Protein AF-A0A928QEV5-F1 (afdb_monomer)

Foldseek 3Di:
DPPPDDDDDDDDLVVVVVVVVVVCLVCVCLQVVHPDSVQKAWDKDADSVVGDIDIDIDGNPDDPDPSDDDQPRVVVSVPDDQQDPDSPDPRNDDDDDPVRSVVD

Secondary structure (DSSP, 8-state):
--TT--------HHHHHHHHHHHHHHTHHHHTT-S-GGGEEEEEEEETTTTEEEEEEEE-TTS-S-S-----HHHHHHHPPPS-S-TTSSS-S----HHHHHH-

Radius of gyration: 16.27 Å; Cα contacts (8 Å, |Δi|>4): 82; chains: 1; bounding box: 30×30×53 Å

Solvent-accessible surface area (backbone atoms only — not comparable to full-atom values): 6940 Å² total; per-residue (Å²): 127,65,87,97,61,87,87,86,87,87,78,54,75,71,50,50,55,50,50,49,52,53,50,46,68,79,40,39,29,72,67,67,75,42,96,56,56,88,47,47,36,57,44,67,45,66,44,84,89,82,69,49,74,48,78,49,74,46,75,49,88,85,61,81,90,58,69,61,69,99,66,68,46,66,62,45,63,76,70,55,74,85,57,52,99,48,86,89,52,84,75,42,62,81,90,76,55,72,66,56,64,73,70,106

Structure (mmCIF, N/CA/C/O backbone):
data_AF-A0A928QEV5-F1
#
_entry.id   AF-A0A928QEV5-F1
#
loop_
_atom_site.group_PDB
_atom_site.id
_atom_site.type_symbol
_atom_site.label_atom_id
_atom_site.label_alt_id
_atom_site.label_comp_id
_atom_site.label_asym_id
_atom_site.label_entity_id
_atom_site.label_seq_id
_atom_site.pdbx_PDB_ins_code
_atom_site.Cartn_x
_atom_site.Cartn_y
_atom_site.Cartn_z
_atom_site.occupancy
_atom_site.B_iso_or_equiv
_atom_site.auth_seq_id
_atom_site.auth_comp_id
_atom_site.auth_asym_id
_atom_site.auth_atom_id
_atom_site.pdbx_PDB_model_num
ATOM 1 N N . MET A 1 1 ? 1.879 13.294 25.549 1.00 86.56 1 MET A N 1
ATOM 2 C CA . MET A 1 1 ? 0.453 13.107 25.908 1.00 86.56 1 MET A CA 1
ATOM 3 C C . MET A 1 1 ? 0.237 13.645 27.311 1.00 86.56 1 MET A C 1
ATOM 5 O O . MET A 1 1 ? 1.129 13.417 28.118 1.00 86.56 1 MET A O 1
ATOM 9 N N . PRO A 1 2 ? -0.857 14.372 27.613 1.00 92.44 2 PRO A N 1
ATOM 10 C CA . PRO A 1 2 ? -1.122 14.809 28.982 1.00 92.44 2 PRO A CA 1
ATOM 11 C C . PRO A 1 2 ? -1.228 13.611 29.929 1.00 92.44 2 PRO A C 1
ATOM 13 O O . PRO A 1 2 ? -1.775 12.573 29.547 1.00 92.44 2 PRO A O 1
ATOM 16 N N . GLU A 1 3 ? -0.716 13.764 31.148 1.00 94.75 3 GLU A N 1
ATOM 17 C CA . GLU A 1 3 ? -0.759 12.720 32.170 1.00 94.75 3 GLU A CA 1
ATOM 18 C C . GLU A 1 3 ? -2.209 12.291 32.457 1.00 94.75 3 GLU A C 1
ATOM 20 O O . GLU A 1 3 ? -3.123 13.116 32.536 1.00 94.75 3 GLU A O 1
ATOM 25 N N . GLY A 1 4 ? -2.434 10.977 32.542 1.00 95.75 4 GLY A N 1
ATOM 26 C CA . GLY A 1 4 ? -3.752 10.400 32.815 1.00 95.75 4 GLY A CA 1
ATOM 27 C C . GLY A 1 4 ? -4.795 10.553 31.698 1.00 95.75 4 GLY A C 1
ATOM 28 O O . GLY A 1 4 ? -5.979 10.324 31.949 1.00 95.75 4 GLY A O 1
ATOM 29 N N . LYS A 1 5 ? -4.415 10.954 30.474 1.00 96.62 5 LYS A N 1
ATOM 30 C CA . LYS A 1 5 ? -5.345 11.067 29.333 1.00 96.62 5 LYS A CA 1
ATOM 31 C C . LYS A 1 5 ? -5.088 10.008 28.261 1.00 96.62 5 LYS A C 1
ATOM 33 O O . LYS A 1 5 ? -3.954 9.807 27.837 1.00 96.62 5 LYS A O 1
ATOM 38 N N . TYR A 1 6 ? -6.174 9.431 27.744 1.00 95.81 6 TYR A N 1
ATOM 39 C CA . TYR A 1 6 ? -6.176 8.553 26.572 1.00 95.81 6 TYR A CA 1
ATOM 40 C C . TYR A 1 6 ? -6.681 9.316 25.339 1.00 95.81 6 TYR A C 1
ATOM 42 O O . TYR A 1 6 ? -7.660 10.057 25.426 1.00 95.81 6 TYR A O 1
ATOM 50 N N . ARG A 1 7 ? -6.032 9.130 24.186 1.00 97.19 7 ARG A N 1
ATOM 51 C CA . ARG A 1 7 ? -6.587 9.478 22.867 1.00 97.19 7 ARG A CA 1
ATOM 52 C C . ARG A 1 7 ? -6.959 8.166 22.192 1.00 97.19 7 ARG A C 1
ATOM 54 O O . ARG A 1 7 ? -6.107 7.294 22.074 1.00 97.19 7 ARG A O 1
ATOM 61 N N . ILE A 1 8 ? -8.223 8.020 21.814 1.00 96.75 8 ILE A N 1
ATOM 62 C CA . ILE A 1 8 ? -8.774 6.784 21.255 1.00 96.75 8 ILE A CA 1
ATOM 63 C C . ILE A 1 8 ? -9.228 7.086 19.833 1.00 96.75 8 ILE A C 1
ATOM 65 O O . ILE A 1 8 ? -9.970 8.042 19.615 1.00 96.75 8 ILE A O 1
ATOM 69 N N . ILE A 1 9 ? -8.788 6.264 18.885 1.00 95.88 9 ILE A N 1
ATOM 70 C CA . ILE A 1 9 ? -9.209 6.313 17.487 1.00 95.88 9 ILE A CA 1
ATOM 71 C C . ILE A 1 9 ? -9.917 4.994 17.188 1.00 95.88 9 ILE A C 1
ATOM 73 O O . ILE A 1 9 ? -9.380 3.921 17.453 1.00 95.88 9 ILE A O 1
ATOM 77 N N . LYS A 1 10 ? -11.138 5.079 16.656 1.00 96.19 10 LYS A N 1
ATOM 78 C CA . LYS A 1 10 ? -11.888 3.940 16.126 1.00 96.19 10 LYS A CA 1
ATOM 79 C C . LYS A 1 10 ? -12.280 4.270 14.695 1.00 96.19 10 LYS A C 1
ATOM 81 O O . LYS A 1 10 ? -12.972 5.257 14.467 1.00 96.19 10 LYS A O 1
ATOM 86 N N . ILE A 1 11 ? -11.900 3.404 13.769 1.00 95.56 11 ILE A N 1
ATOM 87 C CA . ILE A 1 11 ? -12.224 3.517 12.346 1.00 95.56 11 ILE A CA 1
ATOM 88 C C . ILE A 1 11 ? -12.995 2.275 11.872 1.00 95.56 11 ILE A C 1
ATOM 90 O O . ILE A 1 11 ? -13.070 1.272 12.589 1.00 95.56 11 ILE A O 1
ATOM 94 N N . SER A 1 12 ? -13.693 2.384 10.740 1.00 94.75 12 SER A N 1
ATOM 95 C CA . SER A 1 12 ? -14.409 1.271 10.096 1.00 94.75 12 SER A CA 1
ATOM 96 C C . SER A 1 12 ? -13.461 0.424 9.241 1.00 94.75 12 SER A C 1
ATOM 98 O O . SER A 1 12 ? -12.304 0.792 9.051 1.00 94.75 12 SER A O 1
ATOM 100 N N . LYS A 1 13 ? -13.969 -0.690 8.693 1.00 89.31 13 LYS A N 1
ATOM 101 C CA . LYS A 1 13 ? -13.256 -1.493 7.687 1.00 89.31 13 LYS A CA 1
ATOM 102 C C . LYS A 1 13 ? -12.805 -0.621 6.508 1.00 89.31 13 LYS A C 1
ATOM 104 O O . LYS A 1 13 ? -11.627 -0.609 6.188 1.00 89.31 13 LYS A O 1
ATOM 109 N N . ASP A 1 14 ? -13.701 0.184 5.949 1.00 87.75 14 ASP A N 1
ATOM 110 C CA . ASP A 1 14 ? -13.383 1.048 4.802 1.00 87.75 14 ASP A CA 1
ATOM 111 C C . ASP A 1 14 ? -12.289 2.072 5.123 1.00 87.75 14 ASP A C 1
ATOM 113 O O . ASP A 1 14 ? -11.378 2.299 4.331 1.00 87.75 14 ASP A O 1
ATOM 117 N N . ALA A 1 15 ? -12.326 2.639 6.330 1.00 92.88 15 ALA A N 1
ATOM 118 C CA . ALA A 1 15 ? -11.314 3.586 6.773 1.00 92.88 15 ALA A CA 1
ATOM 119 C C . ALA A 1 15 ? -9.960 2.923 7.102 1.00 92.88 15 ALA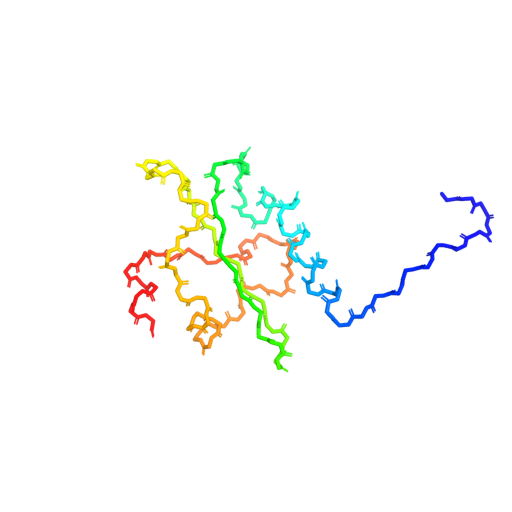 A C 1
ATOM 121 O O . ALA A 1 15 ? -8.943 3.604 7.029 1.00 92.88 15 ALA A O 1
ATOM 122 N N . LEU A 1 16 ? -9.908 1.619 7.421 1.00 91.12 16 LEU A N 1
ATOM 123 C CA . LEU A 1 16 ? -8.635 0.889 7.540 1.00 91.12 16 LEU A CA 1
ATOM 124 C C . LEU A 1 16 ? -7.917 0.810 6.193 1.00 91.12 16 LEU A C 1
ATOM 126 O O . LEU A 1 16 ? -6.711 1.016 6.129 1.00 91.12 16 LEU A O 1
ATOM 130 N N . PHE A 1 17 ? -8.656 0.561 5.116 1.00 86.25 17 PHE A N 1
ATOM 131 C CA . PHE A 1 17 ? -8.085 0.497 3.775 1.00 86.25 17 PHE A CA 1
ATOM 132 C C . PHE A 1 17 ? -7.625 1.861 3.269 1.00 86.25 17 PHE A C 1
ATOM 134 O O . PHE A 1 17 ? -6.532 1.973 2.718 1.00 86.25 17 PHE A O 1
ATOM 141 N N . GLN A 1 18 ? -8.406 2.910 3.539 1.00 87.94 18 GLN A N 1
ATOM 142 C CA . GLN A 1 18 ? -7.979 4.282 3.270 1.00 87.94 18 GLN A CA 1
ATOM 143 C C . GLN A 1 18 ? -6.708 4.636 4.054 1.00 87.94 18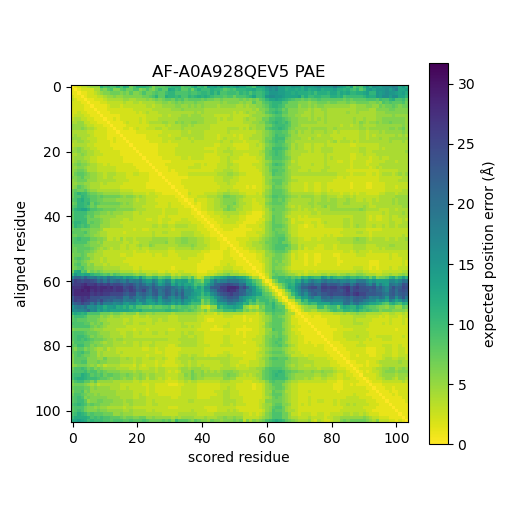 GLN A C 1
ATOM 145 O O . GLN A 1 18 ? -5.784 5.220 3.499 1.00 87.94 18 GLN A O 1
ATOM 150 N N . PHE A 1 19 ? -6.629 4.226 5.322 1.00 92.31 19 PHE A N 1
ATOM 151 C CA . PHE A 1 19 ? -5.439 4.428 6.140 1.00 92.31 19 PHE A CA 1
ATOM 152 C C . PHE A 1 19 ? -4.209 3.703 5.574 1.00 92.31 19 PHE A C 1
ATOM 154 O O . PHE A 1 19 ? -3.117 4.266 5.602 1.00 92.31 19 PHE A O 1
ATOM 161 N N . ILE A 1 20 ? -4.369 2.490 5.029 1.00 89.88 20 ILE A N 1
ATOM 162 C CA . ILE A 1 20 ? -3.284 1.781 4.330 1.00 89.88 20 ILE A CA 1
ATOM 163 C C . ILE A 1 20 ? -2.837 2.592 3.114 1.00 89.88 20 ILE A C 1
ATOM 165 O O . ILE A 1 20 ? -1.647 2.862 2.984 1.00 89.88 20 ILE A O 1
ATOM 169 N N . TYR A 1 21 ? -3.774 3.030 2.270 1.00 86.38 21 TYR A N 1
ATOM 170 C CA . TYR A 1 21 ? -3.459 3.851 1.101 1.00 86.38 21 TYR A CA 1
ATOM 171 C C . TYR A 1 21 ? -2.675 5.117 1.483 1.00 86.38 21 TYR A C 1
ATOM 173 O O . TYR A 1 21 ? -1.584 5.341 0.964 1.00 86.38 21 TYR A O 1
ATOM 181 N N . GLU A 1 22 ? -3.183 5.900 2.437 1.00 91.12 22 GLU A N 1
ATOM 182 C CA . GLU A 1 22 ? -2.529 7.124 2.922 1.00 91.12 22 GLU A CA 1
ATOM 183 C C . GLU A 1 22 ? -1.138 6.830 3.489 1.00 91.12 22 GLU A C 1
ATOM 185 O O . GLU A 1 22 ? -0.170 7.508 3.153 1.00 91.12 22 GLU A O 1
ATOM 190 N N . SER A 1 23 ? -1.012 5.755 4.272 1.00 92.69 23 SER A N 1
ATOM 191 C CA . SER A 1 23 ? 0.269 5.344 4.848 1.00 92.69 23 SER A CA 1
ATOM 192 C C . SER A 1 23 ? 1.294 4.967 3.779 1.00 92.69 23 SER A C 1
ATOM 194 O O . SER A 1 23 ? 2.467 5.305 3.934 1.00 92.69 23 SER A O 1
ATOM 196 N N . ILE A 1 24 ? 0.886 4.281 2.705 1.00 90.56 24 ILE A N 1
ATOM 197 C CA . ILE A 1 24 ? 1.785 3.922 1.599 1.00 90.56 24 ILE A CA 1
ATOM 198 C C . ILE A 1 24 ? 2.256 5.177 0.866 1.00 90.56 24 ILE A C 1
ATOM 200 O O . ILE A 1 24 ? 3.452 5.300 0.623 1.00 90.56 24 ILE A O 1
ATOM 204 N N . ILE A 1 25 ? 1.357 6.116 0.556 1.00 88.12 25 ILE A N 1
ATOM 205 C CA . ILE A 1 25 ? 1.718 7.369 -0.124 1.00 88.12 25 ILE A CA 1
ATOM 206 C C . ILE A 1 25 ? 2.685 8.202 0.728 1.00 88.12 25 ILE A C 1
ATOM 208 O O . ILE A 1 25 ? 3.715 8.647 0.221 1.00 88.12 25 ILE A O 1
ATOM 212 N N . ASP A 1 26 ? 2.408 8.349 2.025 1.00 91.75 26 ASP A N 1
ATOM 213 C CA . ASP A 1 26 ? 3.241 9.144 2.938 1.00 91.75 26 ASP A CA 1
ATOM 214 C C . ASP A 1 26 ? 4.622 8.516 3.202 1.00 91.75 26 ASP A C 1
ATOM 216 O O . ASP A 1 26 ? 5.568 9.227 3.540 1.00 91.75 26 ASP A O 1
ATOM 220 N N . ASN A 1 27 ? 4.758 7.192 3.053 1.00 92.69 27 ASN A N 1
ATOM 221 C CA . ASN A 1 27 ? 5.985 6.448 3.374 1.00 92.69 27 ASN A CA 1
ATOM 222 C C . ASN A 1 27 ? 6.605 5.735 2.160 1.00 92.69 27 ASN A C 1
ATOM 224 O O . ASN A 1 27 ? 7.450 4.852 2.325 1.00 92.69 27 ASN A O 1
ATOM 228 N N . GLN A 1 28 ? 6.219 6.113 0.939 1.00 90.31 28 GLN A N 1
ATOM 229 C CA . GLN A 1 28 ? 6.624 5.426 -0.293 1.00 90.31 28 GLN A CA 1
ATOM 230 C C . GLN A 1 28 ? 8.150 5.355 -0.484 1.00 90.31 28 GLN A C 1
ATOM 232 O O . GLN A 1 28 ? 8.657 4.352 -0.976 1.00 90.31 28 GLN A O 1
ATOM 237 N N . GLU A 1 29 ? 8.893 6.366 -0.026 1.00 92.44 29 GLU A N 1
ATOM 238 C CA . GLU A 1 29 ? 10.364 6.375 -0.050 1.00 92.44 29 GLU A CA 1
ATOM 239 C C . GLU A 1 29 ? 10.959 5.227 0.768 1.00 92.44 29 GLU A C 1
ATOM 241 O O . GLU A 1 29 ? 11.855 4.526 0.308 1.00 92.44 29 GLU A O 1
ATOM 246 N N . CYS A 1 30 ? 10.406 4.987 1.959 1.00 92.81 30 CYS A N 1
ATOM 247 C CA . CYS A 1 30 ? 10.834 3.902 2.834 1.00 92.81 30 CYS A CA 1
ATOM 248 C C . CYS A 1 30 ? 10.365 2.532 2.331 1.00 92.81 30 CYS A C 1
ATOM 250 O O . CYS A 1 30 ? 11.053 1.537 2.531 1.00 92.81 30 CYS A O 1
ATOM 252 N N . PHE A 1 31 ? 9.171 2.444 1.743 1.00 93.38 31 PHE A N 1
ATOM 253 C CA . PHE A 1 31 ? 8.593 1.155 1.358 1.00 93.38 31 PHE A CA 1
ATOM 254 C C . PHE A 1 31 ? 9.128 0.61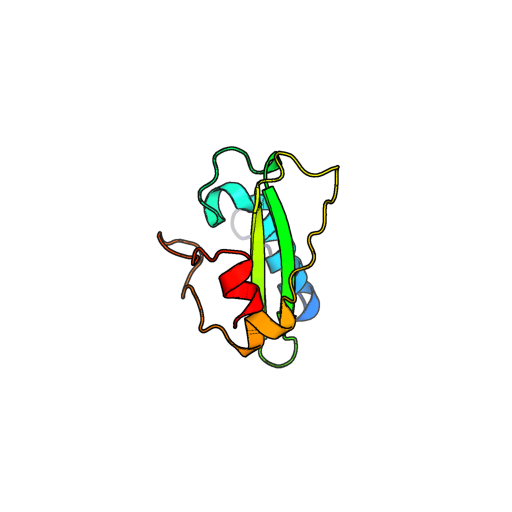5 0.035 1.00 93.38 31 PHE A C 1
ATOM 256 O O . PHE A 1 31 ? 9.215 -0.602 -0.116 1.00 93.38 31 PHE A O 1
ATOM 263 N N . PHE A 1 32 ? 9.513 1.499 -0.884 1.00 92.44 32 PHE A N 1
ATOM 264 C CA . PHE A 1 32 ? 10.101 1.135 -2.174 1.00 92.44 32 PHE A CA 1
ATOM 265 C C . PHE A 1 32 ? 11.613 1.383 -2.239 1.00 92.44 32 PHE A C 1
ATOM 267 O O . PHE A 1 32 ? 12.189 1.302 -3.318 1.00 92.44 32 PHE A O 1
ATOM 274 N N . ASP A 1 33 ? 12.244 1.707 -1.105 1.00 93.19 33 ASP A N 1
ATOM 275 C CA . ASP A 1 33 ? 13.682 1.974 -0.994 1.00 93.19 33 ASP A CA 1
ATOM 276 C C . ASP A 1 33 ? 14.185 3.002 -2.041 1.00 93.19 33 ASP A C 1
ATOM 278 O O . ASP A 1 33 ? 15.265 2.876 -2.624 1.00 93.19 33 ASP A O 1
ATOM 282 N N . VAL A 1 34 ? 13.389 4.059 -2.275 1.00 90.88 34 VAL A N 1
ATOM 283 C CA . VAL A 1 34 ? 13.700 5.151 -3.215 1.00 90.88 34 VAL A CA 1
ATOM 284 C C . VAL A 1 34 ? 14.102 6.431 -2.487 1.00 90.88 34 VAL A C 1
ATOM 286 O O . VAL A 1 34 ? 13.588 6.759 -1.424 1.00 90.88 34 VAL A O 1
ATOM 289 N N . THR A 1 35 ? 15.014 7.198 -3.086 1.00 90.25 35 THR A N 1
ATOM 290 C CA . THR A 1 35 ? 15.553 8.434 -2.488 1.00 90.25 35 THR A CA 1
ATOM 291 C C . THR A 1 35 ? 14.695 9.677 -2.712 1.00 90.25 35 THR A C 1
ATOM 293 O O . THR A 1 35 ? 14.955 10.707 -2.096 1.00 90.25 35 THR A O 1
ATOM 296 N N . ASP A 1 36 ? 13.729 9.612 -3.626 1.00 88.94 36 ASP A N 1
ATOM 297 C CA . ASP A 1 36 ? 12.863 10.728 -4.002 1.00 88.94 36 ASP A CA 1
ATOM 298 C C . ASP A 1 36 ? 11.521 10.172 -4.487 1.00 88.94 36 ASP A C 1
ATOM 300 O O . ASP A 1 36 ? 11.389 9.713 -5.628 1.00 88.94 36 ASP A O 1
ATOM 304 N N . GLY A 1 37 ? 10.524 10.200 -3.602 1.00 85.44 37 GLY A N 1
ATOM 305 C CA . GLY A 1 37 ? 9.191 9.652 -3.854 1.00 85.44 37 GLY A CA 1
ATOM 306 C C . GLY A 1 37 ? 8.422 10.393 -4.950 1.00 85.44 37 GLY A C 1
ATOM 307 O O . GLY A 1 37 ? 7.475 9.852 -5.511 1.00 85.44 37 GLY A O 1
ATOM 308 N N . THR A 1 38 ? 8.838 11.607 -5.328 1.00 84.31 38 THR A N 1
ATOM 309 C CA . THR A 1 38 ? 8.187 12.362 -6.416 1.00 84.31 38 THR A CA 1
ATOM 310 C C . THR A 1 38 ? 8.494 11.792 -7.804 1.00 84.31 38 THR A C 1
ATOM 312 O O . THR A 1 38 ? 7.834 12.133 -8.787 1.00 84.31 38 THR A O 1
ATOM 315 N N . LYS A 1 39 ? 9.488 10.899 -7.889 1.00 85.56 39 LYS A N 1
ATOM 316 C CA . LYS A 1 39 ? 9.917 10.226 -9.122 1.00 85.56 39 LYS A CA 1
ATOM 317 C C . LYS A 1 39 ? 9.274 8.866 -9.333 1.00 85.56 39 LYS A C 1
ATOM 319 O O . LYS A 1 39 ? 9.651 8.170 -10.272 1.00 85.56 39 LYS A O 1
ATOM 324 N N . ILE A 1 40 ? 8.337 8.466 -8.484 1.00 86.62 40 ILE A N 1
ATOM 325 C CA . ILE A 1 40 ? 7.577 7.240 -8.689 1.00 86.62 40 ILE A CA 1
ATOM 326 C C . ILE A 1 40 ? 6.098 7.553 -8.861 1.00 86.62 40 ILE A C 1
ATOM 328 O O . ILE A 1 40 ? 5.566 8.515 -8.314 1.00 86.62 40 ILE A O 1
ATOM 332 N N . VAL A 1 41 ? 5.443 6.728 -9.662 1.00 86.69 41 VAL A N 1
ATOM 333 C CA . VAL A 1 41 ? 3.987 6.665 -9.765 1.00 86.69 41 VAL A CA 1
ATOM 334 C C . VAL A 1 41 ? 3.542 5.310 -9.246 1.00 86.69 41 VAL A C 1
ATOM 336 O O . VAL A 1 41 ? 4.277 4.327 -9.380 1.00 86.69 41 VAL A O 1
ATOM 339 N N . THR A 1 42 ? 2.347 5.256 -8.664 1.00 88.44 42 THR A N 1
ATOM 340 C CA . THR A 1 42 ? 1.801 4.039 -8.064 1.00 88.44 42 THR A CA 1
ATOM 341 C C . THR A 1 42 ? 0.448 3.661 -8.659 1.00 88.44 42 THR A C 1
ATOM 343 O O . THR A 1 42 ? -0.342 4.513 -9.062 1.00 88.44 42 THR A O 1
ATOM 346 N N . CYS A 1 43 ? 0.182 2.359 -8.714 1.00 88.81 43 CYS A N 1
ATOM 347 C CA . CYS A 1 43 ? -1.123 1.780 -9.020 1.00 88.81 43 CYS A CA 1
ATOM 348 C C . CYS A 1 43 ? -1.436 0.730 -7.952 1.00 88.81 43 CYS A C 1
ATOM 350 O O . CYS A 1 43 ? -0.542 -0.003 -7.532 1.00 88.81 43 CYS A O 1
ATOM 352 N N . PHE A 1 44 ? -2.677 0.660 -7.480 1.00 89.50 44 PHE A N 1
ATOM 353 C CA . PHE A 1 44 ? -3.042 -0.189 -6.348 1.00 89.50 44 PHE A CA 1
ATOM 354 C C . PHE A 1 44 ? -4.434 -0.792 -6.519 1.00 89.50 44 PHE A C 1
ATOM 356 O O . PHE A 1 44 ? -5.255 -0.282 -7.280 1.00 89.50 44 PHE A O 1
ATOM 363 N N . ASP A 1 45 ? -4.701 -1.875 -5.796 1.00 91.81 45 ASP A N 1
ATOM 364 C CA . ASP A 1 45 ? -6.053 -2.407 -5.607 1.00 91.81 45 ASP A CA 1
ATOM 365 C C . ASP A 1 45 ? -6.145 -3.124 -4.254 1.00 91.81 45 ASP A C 1
ATOM 367 O O . ASP A 1 45 ? -5.134 -3.464 -3.631 1.00 91.81 45 ASP A O 1
ATOM 371 N N . ILE A 1 46 ? -7.376 -3.318 -3.793 1.00 90.25 46 ILE A N 1
ATOM 372 C CA . ILE A 1 46 ? -7.717 -4.009 -2.557 1.00 90.25 46 ILE A CA 1
ATOM 373 C C . ILE A 1 46 ? -8.760 -5.064 -2.882 1.00 90.25 46 ILE A C 1
ATOM 375 O O . ILE A 1 46 ? -9.850 -4.760 -3.374 1.00 90.25 46 ILE A O 1
ATOM 379 N N . ASN A 1 47 ? -8.468 -6.308 -2.527 1.00 90.75 47 ASN A N 1
ATOM 380 C CA . ASN A 1 47 ? -9.481 -7.343 -2.491 1.00 90.75 47 ASN A CA 1
ATOM 381 C C . ASN A 1 47 ? -10.280 -7.206 -1.190 1.00 90.75 47 ASN A C 1
ATOM 383 O O . ASN A 1 47 ? -9.845 -7.603 -0.112 1.00 90.75 47 ASN A O 1
ATOM 387 N N . TRP A 1 48 ? -11.470 -6.619 -1.285 1.00 85.38 48 TRP A N 1
ATOM 388 C CA . TRP A 1 48 ? -12.327 -6.339 -0.131 1.00 85.38 48 TRP A CA 1
ATOM 389 C C . TRP A 1 48 ? -12.858 -7.596 0.564 1.00 85.38 48 TRP A C 1
ATOM 391 O O . TRP A 1 48 ? -13.221 -7.526 1.747 1.00 85.38 48 TRP A O 1
ATOM 401 N N . ASP A 1 49 ? -12.901 -8.723 -0.144 1.00 87.94 49 ASP A N 1
ATOM 402 C CA . ASP A 1 49 ? -13.408 -9.989 0.379 1.00 87.94 49 ASP A CA 1
ATOM 403 C C . ASP A 1 49 ? -12.344 -10.709 1.213 1.00 87.94 49 ASP A C 1
ATOM 405 O O . ASP A 1 49 ? -12.644 -11.187 2.309 1.00 87.94 49 ASP A O 1
ATOM 409 N N . THR A 1 50 ? -11.097 -10.733 0.735 1.00 89.88 50 THR A N 1
ATOM 410 C CA . THR A 1 50 ? -9.968 -11.418 1.394 1.00 89.88 50 THR A CA 1
ATOM 411 C C . THR A 1 50 ? -9.138 -10.499 2.292 1.00 89.88 50 THR A C 1
ATOM 413 O O . THR A 1 50 ? -8.496 -10.974 3.224 1.00 89.88 50 THR A O 1
ATOM 416 N N . GLY A 1 51 ? -9.187 -9.185 2.063 1.00 89.19 51 GLY A N 1
ATOM 417 C CA . GLY A 1 51 ? -8.367 -8.192 2.756 1.00 89.19 51 GLY A CA 1
ATOM 418 C C . GLY A 1 51 ? -6.958 -8.021 2.182 1.00 89.19 51 GLY A C 1
ATOM 419 O O . GLY A 1 51 ? -6.121 -7.419 2.850 1.00 89.19 51 GLY A O 1
ATOM 420 N N . GLU A 1 52 ? -6.688 -8.528 0.978 1.00 92.44 52 GLU A N 1
ATOM 421 C CA . GLU A 1 52 ? -5.390 -8.381 0.305 1.00 92.44 52 GLU A CA 1
ATOM 422 C C . GLU A 1 52 ? -5.242 -6.975 -0.297 1.00 92.44 52 GLU A C 1
ATOM 424 O O . GLU A 1 52 ? -6.196 -6.416 -0.842 1.00 92.44 52 GLU A O 1
ATOM 429 N N . PHE A 1 53 ? -4.038 -6.410 -0.225 1.00 92.56 53 PHE A N 1
ATOM 430 C CA . PHE A 1 53 ? -3.677 -5.119 -0.812 1.00 92.56 53 PHE A CA 1
ATOM 431 C C . PHE A 1 53 ? -2.481 -5.310 -1.739 1.00 92.56 53 PHE A C 1
ATOM 433 O O . PHE A 1 53 ? -1.524 -5.991 -1.375 1.00 92.56 53 PHE A O 1
ATOM 440 N N . ILE A 1 54 ? -2.501 -4.658 -2.899 1.00 93.62 54 ILE A N 1
ATOM 441 C CA . ILE A 1 54 ? -1.326 -4.550 -3.761 1.00 93.62 54 ILE A CA 1
ATOM 442 C C . ILE A 1 54 ? -1.033 -3.090 -4.069 1.00 93.62 54 ILE A C 1
ATOM 444 O O . ILE A 1 54 ? -1.946 -2.314 -4.345 1.00 93.62 54 ILE A O 1
ATOM 448 N N . CYS A 1 55 ? 0.248 -2.732 -4.074 1.00 93.12 55 CYS A N 1
ATOM 449 C CA . CYS A 1 55 ? 0.736 -1.470 -4.607 1.00 93.12 55 CYS A CA 1
ATOM 450 C C . CYS A 1 55 ? 1.914 -1.754 -5.528 1.00 93.12 55 CYS A C 1
ATOM 452 O O . CYS A 1 55 ? 2.898 -2.373 -5.127 1.00 93.12 55 CYS A O 1
ATOM 454 N N . VAL A 1 56 ? 1.799 -1.297 -6.763 1.00 93.00 56 VAL A N 1
ATOM 455 C CA . VAL A 1 56 ? 2.844 -1.364 -7.774 1.00 93.00 56 VAL A CA 1
ATOM 456 C C . VAL A 1 56 ? 3.413 0.035 -7.909 1.00 93.00 56 VAL A C 1
ATOM 458 O O . VAL A 1 56 ? 2.648 0.985 -8.064 1.00 93.00 56 VAL A O 1
ATOM 461 N N . ALA A 1 57 ? 4.733 0.168 -7.868 1.00 91.81 57 ALA A N 1
ATOM 462 C CA . ALA A 1 57 ? 5.430 1.425 -8.101 1.00 91.81 57 ALA A CA 1
ATOM 463 C C . ALA A 1 57 ? 6.336 1.301 -9.328 1.00 91.81 57 ALA A C 1
ATOM 465 O O . ALA A 1 57 ? 6.955 0.261 -9.548 1.00 91.81 57 ALA A O 1
ATOM 466 N N . ARG A 1 58 ? 6.4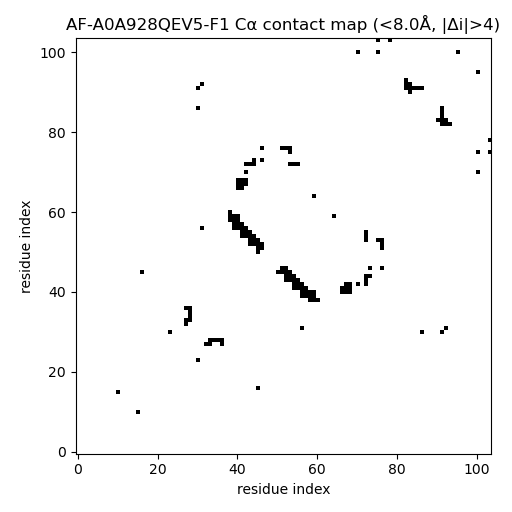42 2.369 -10.122 1.00 89.38 58 ARG A N 1
ATOM 467 C CA . ARG A 1 58 ? 7.447 2.481 -11.189 1.00 89.38 58 ARG A CA 1
ATOM 468 C C . ARG A 1 58 ? 7.997 3.898 -11.266 1.00 89.38 58 ARG A C 1
ATOM 470 O O . ARG A 1 58 ? 7.327 4.848 -10.869 1.00 89.38 58 ARG A O 1
ATOM 477 N N . ASN A 1 59 ? 9.200 4.039 -11.812 1.00 87.06 59 ASN A N 1
ATOM 478 C CA . ASN A 1 59 ? 9.818 5.340 -12.058 1.00 87.06 59 ASN A CA 1
ATOM 479 C C . ASN A 1 59 ? 9.004 6.155 -13.090 1.00 87.06 59 ASN A C 1
ATOM 481 O O . ASN A 1 59 ? 8.528 5.601 -14.080 1.00 87.06 59 ASN A O 1
ATOM 485 N N . SER A 1 60 ? 8.858 7.462 -12.865 1.00 74.62 60 SER A N 1
ATOM 486 C CA . SER A 1 60 ? 8.136 8.408 -13.722 1.00 74.62 60 SER A CA 1
ATOM 487 C C . SER A 1 60 ? 8.980 9.019 -14.855 1.00 74.62 60 SER A C 1
ATOM 489 O O . SER A 1 60 ? 8.443 9.737 -15.698 1.00 74.62 60 SER A O 1
ATOM 491 N N . TYR A 1 61 ? 10.293 8.756 -14.924 1.00 59.03 61 TYR A N 1
ATOM 492 C CA . TYR A 1 61 ? 11.167 9.345 -15.947 1.00 59.03 61 TYR A CA 1
ATOM 493 C C . TYR A 1 61 ? 10.879 8.830 -17.368 1.00 59.03 61 TYR A C 1
ATOM 495 O O . TYR A 1 61 ? 11.319 7.750 -17.753 1.00 59.03 61 TYR A O 1
ATOM 503 N N . GLY A 1 62 ? 10.256 9.684 -18.187 1.00 54.28 62 GLY A N 1
ATOM 504 C CA . GLY A 1 62 ? 10.338 9.631 -19.654 1.00 54.28 62 GLY A CA 1
ATOM 505 C C . GLY A 1 62 ? 9.017 9.463 -20.403 1.00 54.28 62 GLY A C 1
ATOM 506 O O . GLY A 1 62 ? 8.980 9.731 -21.602 1.00 54.28 62 GLY A O 1
ATOM 507 N N . GLU A 1 63 ? 7.930 9.102 -19.728 1.00 50.56 63 GLU A N 1
ATOM 508 C CA . GLU A 1 63 ? 6.598 9.034 -20.333 1.00 50.56 63 GLU A CA 1
ATOM 509 C C . GLU A 1 63 ? 5.738 10.158 -19.757 1.00 50.56 63 GLU A C 1
ATOM 511 O O . GLU A 1 63 ? 5.634 10.292 -18.542 1.00 50.56 63 GLU A O 1
ATOM 516 N N . ASN A 1 64 ? 5.183 10.997 -20.640 1.00 46.62 64 ASN A N 1
ATOM 517 C CA . ASN A 1 64 ? 4.253 12.086 -20.326 1.00 46.62 64 ASN A CA 1
ATOM 518 C C . ASN A 1 64 ? 3.399 11.779 -19.094 1.00 46.62 64 ASN A C 1
ATOM 520 O O . ASN A 1 64 ? 2.651 10.818 -19.172 1.00 46.62 64 ASN A O 1
ATOM 524 N N . GLU A 1 65 ? 3.515 12.587 -18.030 1.00 48.16 65 GLU A N 1
ATOM 525 C CA . GLU A 1 65 ? 2.499 13.001 -17.031 1.00 48.16 65 GLU A CA 1
ATOM 526 C C . GLU A 1 65 ? 1.387 12.019 -16.597 1.00 48.16 65 GLU A C 1
ATOM 528 O O . GLU A 1 65 ? 0.390 12.415 -15.990 1.00 48.16 65 GLU A O 1
ATOM 533 N N . HIS A 1 66 ? 1.513 10.729 -16.867 1.00 50.09 66 HIS A N 1
ATOM 534 C CA . HIS A 1 66 ? 0.508 9.749 -16.543 1.00 50.09 66 HIS A CA 1
ATOM 535 C C . HIS A 1 66 ? 0.795 9.306 -15.116 1.00 50.09 66 HIS A C 1
ATOM 537 O O . HIS A 1 66 ? 1.562 8.383 -14.855 1.00 50.09 66 HIS A O 1
ATOM 543 N N . LEU A 1 67 ? 0.120 9.986 -14.186 1.00 54.47 67 LEU A N 1
ATOM 544 C CA . LEU A 1 67 ? -0.023 9.595 -12.779 1.00 54.47 67 LEU A CA 1
ATOM 545 C C . LEU A 1 67 ? -0.563 8.159 -12.611 1.00 54.47 67 LEU A C 1
ATOM 547 O O . LEU A 1 67 ? -0.636 7.665 -11.493 1.00 54.47 67 LEU A O 1
ATOM 551 N N . GLN A 1 68 ? -0.975 7.509 -13.703 1.00 59.53 68 GLN A N 1
ATOM 552 C CA . GLN A 1 68 ? -1.524 6.163 -13.751 1.00 59.53 68 GLN A CA 1
ATOM 553 C C . GLN A 1 68 ? -0.862 5.391 -14.892 1.00 59.53 68 GLN A C 1
ATOM 555 O O . GLN A 1 68 ? -0.766 5.889 -16.012 1.00 59.53 68 GLN A O 1
ATOM 560 N N . PHE A 1 69 ? -0.430 4.167 -14.613 1.00 74.81 69 PHE A N 1
ATOM 561 C CA . PHE A 1 69 ? 0.033 3.220 -15.620 1.00 74.81 69 PHE A CA 1
ATOM 562 C C . PHE A 1 69 ? -0.873 1.994 -15.628 1.00 74.81 69 PHE A C 1
ATOM 564 O O . PHE A 1 69 ? -1.436 1.616 -14.600 1.00 74.81 69 PHE A O 1
ATOM 571 N N . ASP A 1 70 ? -1.027 1.401 -16.808 1.00 78.38 70 ASP A N 1
ATOM 572 C CA . ASP A 1 70 ? -1.999 0.341 -17.057 1.00 78.38 70 ASP A CA 1
ATOM 573 C C . ASP A 1 70 ? -1.423 -1.026 -16.660 1.00 78.38 70 ASP A C 1
ATOM 575 O O . ASP A 1 70 ? -0.873 -1.765 -17.478 1.00 78.38 70 ASP A O 1
ATOM 579 N N . ILE A 1 71 ? -1.480 -1.328 -15.361 1.00 87.75 71 ILE A N 1
ATOM 580 C CA . ILE A 1 71 ? -1.215 -2.660 -14.809 1.00 87.75 71 ILE A CA 1
ATOM 581 C C . ILE A 1 71 ? -2.507 -3.197 -14.192 1.00 87.75 71 ILE A C 1
ATOM 583 O O . ILE A 1 71 ? -3.135 -2.536 -13.367 1.00 87.75 71 ILE A O 1
ATOM 587 N N . ASP A 1 72 ? -2.871 -4.428 -14.562 1.00 91.00 72 ASP A N 1
ATOM 588 C CA . ASP A 1 72 ? -4.011 -5.149 -13.990 1.00 91.00 72 ASP A CA 1
ATOM 589 C C . ASP A 1 72 ? -3.667 -5.667 -12.583 1.00 91.00 72 ASP A C 1
ATOM 591 O O . ASP A 1 72 ? -3.257 -6.813 -12.374 1.00 91.00 72 ASP A O 1
ATOM 595 N N . THR A 1 73 ? -3.816 -4.786 -11.599 1.00 92.31 73 THR A N 1
ATOM 596 C CA .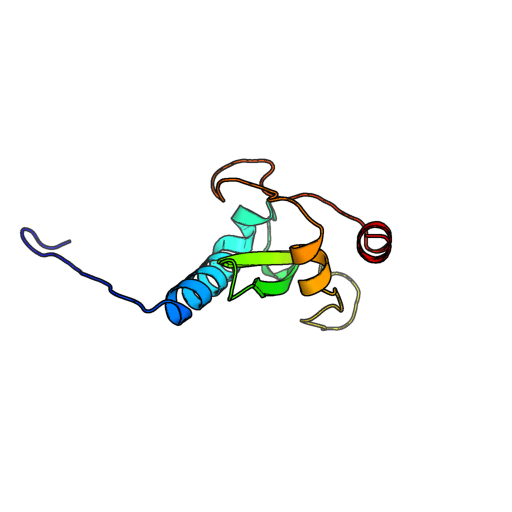 THR A 1 73 ? -3.567 -5.051 -10.176 1.00 92.31 73 THR A CA 1
ATOM 597 C C . THR A 1 73 ? -4.457 -6.159 -9.609 1.00 92.31 73 THR A C 1
ATOM 599 O O . THR A 1 73 ? -4.023 -6.888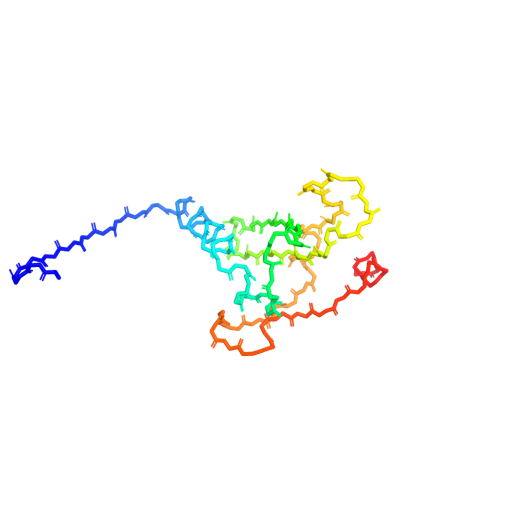 -8.718 1.00 92.31 73 THR A O 1
ATOM 602 N N . ARG A 1 74 ? -5.660 -6.378 -10.157 1.00 91.56 74 ARG A N 1
ATOM 603 C CA . ARG A 1 74 ? -6.543 -7.485 -9.742 1.00 91.56 74 ARG A CA 1
ATOM 604 C C . ARG A 1 74 ? -5.987 -8.832 -10.155 1.00 91.56 74 ARG A C 1
ATOM 606 O O . ARG A 1 74 ? -5.980 -9.771 -9.358 1.00 91.56 74 ARG A O 1
ATOM 613 N N . LYS A 1 75 ? -5.494 -8.925 -11.393 1.00 92.94 75 LYS A N 1
ATOM 614 C CA . LYS A 1 75 ? -4.805 -10.122 -11.877 1.00 92.94 75 LYS A CA 1
ATOM 615 C C . LYS A 1 75 ? -3.579 -10.415 -11.016 1.00 92.94 75 LYS A C 1
ATOM 617 O O . LYS A 1 75 ? -3.385 -11.571 -10.646 1.00 92.94 75 LYS A O 1
ATOM 622 N N . LEU A 1 76 ? -2.806 -9.389 -10.656 1.00 94.81 76 LEU A N 1
ATOM 623 C CA . LEU A 1 76 ? -1.644 -9.542 -9.780 1.00 94.81 76 LEU A CA 1
ATOM 624 C C . LEU A 1 76 ? -2.019 -10.090 -8.398 1.00 94.81 76 LEU A C 1
ATOM 626 O O . LEU A 1 76 ? -1.450 -11.104 -8.004 1.00 94.81 76 LEU A O 1
ATOM 630 N N . ILE A 1 77 ? -3.013 -9.502 -7.714 1.00 94.31 77 ILE A N 1
ATOM 631 C CA . ILE A 1 77 ? -3.503 -10.014 -6.417 1.00 94.31 77 ILE A CA 1
ATOM 632 C C . ILE A 1 77 ? -3.880 -11.496 -6.522 1.00 94.31 77 ILE A C 1
ATOM 634 O O . ILE A 1 77 ? -3.527 -12.287 -5.661 1.00 94.31 77 ILE A O 1
ATOM 638 N N . SER A 1 78 ? -4.556 -11.902 -7.600 1.00 94.00 78 SER A N 1
ATOM 639 C CA . SER A 1 78 ? -5.019 -13.290 -7.747 1.00 94.00 78 SER A CA 1
ATOM 640 C C . SER A 1 78 ? -3.918 -14.326 -8.022 1.00 94.00 78 SER A C 1
ATOM 642 O O . SER A 1 78 ? -4.187 -15.526 -7.951 1.00 94.00 78 SER A O 1
ATOM 644 N N . LYS A 1 79 ? -2.712 -13.888 -8.409 1.00 95.31 79 LYS A N 1
ATOM 645 C CA . LYS A 1 79 ? -1.631 -14.766 -8.893 1.00 95.31 79 LYS A CA 1
ATOM 646 C C . LYS A 1 79 ? -0.377 -14.734 -8.035 1.00 95.31 79 LYS A C 1
ATOM 648 O O . LYS A 1 79 ? 0.364 -15.718 -8.028 1.00 95.31 79 LYS A O 1
ATOM 653 N N . LEU A 1 80 ? -0.113 -13.615 -7.373 1.00 95.31 80 LEU A N 1
ATOM 654 C CA . LEU A 1 80 ? 1.053 -13.462 -6.521 1.00 95.31 80 LEU A CA 1
ATOM 655 C C . LEU A 1 80 ? 0.782 -14.043 -5.133 1.00 95.31 80 LEU A C 1
ATOM 657 O O . LEU A 1 80 ? -0.337 -14.022 -4.633 1.00 95.31 80 LEU A O 1
ATOM 661 N N . GLN A 1 81 ? 1.838 -14.572 -4.526 1.00 94.12 81 GLN A N 1
ATOM 662 C CA . GLN A 1 81 ? 1.872 -14.794 -3.085 1.00 94.12 81 GLN A CA 1
ATOM 663 C C . GLN A 1 81 ? 2.252 -13.485 -2.389 1.00 94.12 81 GLN A C 1
ATOM 665 O O . GLN A 1 81 ? 2.798 -12.579 -3.027 1.00 94.12 81 GLN A O 1
ATOM 670 N N . ASP A 1 82 ? 2.012 -13.411 -1.082 1.00 95.56 82 ASP A N 1
ATOM 671 C CA . ASP A 1 82 ? 2.454 -12.284 -0.264 1.00 95.56 82 ASP A CA 1
ATOM 672 C C . ASP A 1 82 ? 3.962 -12.051 -0.434 1.00 95.56 82 ASP A C 1
ATOM 674 O O . ASP A 1 82 ? 4.773 -12.972 -0.309 1.00 95.56 82 ASP A O 1
ATOM 678 N N . THR A 1 83 ? 4.350 -10.806 -0.719 1.00 95.69 83 THR A N 1
ATOM 679 C CA . THR A 1 83 ? 5.763 -10.435 -0.900 1.00 95.69 83 THR A CA 1
ATOM 680 C C . THR A 1 83 ? 6.466 -10.157 0.423 1.00 95.69 83 THR A C 1
ATOM 682 O O . THR A 1 83 ? 7.692 -10.158 0.479 1.00 95.69 83 THR A O 1
ATOM 685 N N . THR A 1 84 ? 5.706 -9.893 1.489 1.00 95.06 84 THR A N 1
ATOM 686 C CA . THR A 1 84 ? 6.230 -9.607 2.822 1.00 95.06 84 THR A CA 1
AT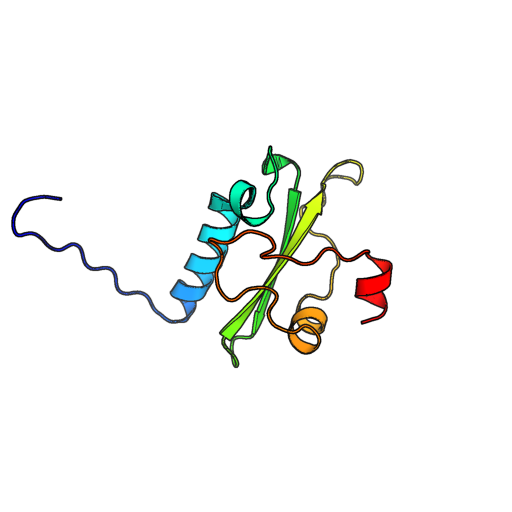OM 687 C C . THR A 1 84 ? 5.198 -9.891 3.909 1.00 95.06 84 THR A C 1
ATOM 689 O O . THR A 1 84 ? 4.000 -9.725 3.702 1.00 95.06 84 THR A O 1
ATOM 692 N N . GLU A 1 85 ? 5.670 -10.241 5.105 1.00 92.62 85 GLU A N 1
ATOM 693 C CA . GLU A 1 85 ? 4.842 -10.326 6.317 1.00 92.62 85 GLU A CA 1
ATOM 694 C C . GLU A 1 85 ? 4.752 -8.972 7.055 1.00 92.62 85 GLU A C 1
ATOM 696 O O . GLU A 1 85 ? 3.939 -8.797 7.965 1.00 92.62 85 GLU A O 1
ATOM 701 N N . THR A 1 86 ? 5.609 -8.002 6.707 1.00 91.19 86 THR A N 1
ATOM 702 C CA . THR A 1 86 ? 5.673 -6.684 7.359 1.00 91.19 86 THR A CA 1
ATOM 703 C C . THR A 1 86 ? 6.340 -5.623 6.480 1.00 91.19 86 THR A C 1
ATOM 705 O O . THR A 1 86 ? 7.295 -5.886 5.755 1.00 91.19 86 THR A O 1
ATOM 708 N N . MET A 1 87 ? 5.898 -4.370 6.587 1.00 90.94 87 MET A N 1
ATOM 709 C CA . MET A 1 87 ? 6.502 -3.252 5.846 1.00 90.94 87 MET A CA 1
ATOM 710 C C . MET A 1 87 ? 7.818 -2.745 6.459 1.00 90.94 87 MET A C 1
ATOM 712 O O . MET A 1 87 ? 8.444 -1.855 5.894 1.00 90.94 87 MET A O 1
ATOM 716 N N . PHE A 1 88 ? 8.252 -3.288 7.602 1.00 88.94 88 PHE A N 1
ATOM 717 C CA . PHE A 1 88 ? 9.416 -2.813 8.369 1.00 88.94 88 PHE A CA 1
ATOM 718 C C . PHE A 1 88 ? 10.688 -3.659 8.185 1.00 88.94 88 PHE A C 1
ATOM 720 O O . PHE A 1 88 ? 11.589 -3.594 9.020 1.00 88.94 88 PHE A O 1
ATOM 727 N N . VAL A 1 89 ? 10.761 -4.463 7.126 1.00 91.19 89 VAL A N 1
ATOM 728 C CA . VAL A 1 89 ? 11.934 -5.286 6.794 1.00 91.19 89 VAL A CA 1
ATOM 729 C C . VAL A 1 89 ? 12.437 -4.972 5.393 1.00 91.19 89 VAL A C 1
ATOM 731 O O . VAL A 1 89 ? 11.687 -4.473 4.556 1.00 91.19 89 VAL A O 1
ATOM 734 N N . ASP A 1 90 ? 13.701 -5.292 5.145 1.00 88.62 90 ASP A N 1
ATOM 735 C CA . ASP A 1 90 ? 14.277 -5.268 3.802 1.00 88.62 90 ASP A CA 1
ATOM 736 C C . ASP A 1 90 ? 13.646 -6.365 2.923 1.00 88.62 90 ASP A C 1
ATOM 738 O O . ASP A 1 90 ? 13.098 -7.344 3.434 1.00 88.62 90 ASP A O 1
ATOM 742 N N . ASN A 1 91 ? 13.771 -6.241 1.596 1.00 88.81 91 ASN A N 1
ATOM 743 C CA . ASN A 1 91 ? 13.225 -7.192 0.6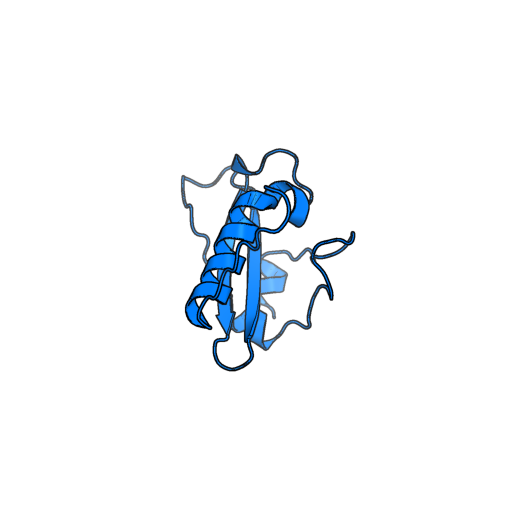09 1.00 88.81 91 ASN A CA 1
ATOM 744 C C . ASN A 1 91 ? 11.696 -7.381 0.700 1.00 88.81 91 ASN A C 1
ATOM 746 O O . ASN A 1 91 ? 11.179 -8.468 0.462 1.00 88.81 91 ASN A O 1
ATOM 750 N N . ARG A 1 92 ? 10.967 -6.317 1.058 1.00 94.81 92 ARG A N 1
ATOM 751 C CA . ARG A 1 92 ? 9.502 -6.317 1.232 1.00 94.81 92 ARG A CA 1
ATOM 752 C C . ARG A 1 92 ? 8.697 -6.342 -0.078 1.00 94.81 92 ARG A C 1
ATOM 754 O O . ARG A 1 92 ? 7.477 -6.509 -0.062 1.00 94.81 92 ARG A O 1
ATOM 761 N N . TYR A 1 93 ? 9.376 -6.145 -1.202 1.00 95.25 93 TYR A N 1
ATOM 762 C CA . TYR A 1 93 ? 8.814 -6.122 -2.545 1.00 95.25 93 TYR A CA 1
ATOM 763 C C . TYR A 1 93 ? 9.578 -7.083 -3.460 1.00 95.25 93 TYR A C 1
ATOM 765 O O . TYR A 1 93 ? 10.723 -7.446 -3.192 1.00 95.25 93 TYR A O 1
ATOM 773 N N . ILE A 1 94 ? 8.937 -7.467 -4.562 1.00 95.94 94 ILE A N 1
ATOM 774 C CA . ILE A 1 94 ? 9.582 -8.160 -5.679 1.00 95.94 94 ILE A CA 1
ATOM 775 C C . ILE A 1 94 ? 9.721 -7.196 -6.856 1.00 95.94 94 ILE A C 1
ATOM 777 O O . ILE A 1 94 ? 8.873 -6.328 -7.060 1.00 95.94 94 ILE A O 1
ATOM 781 N N . GLU A 1 95 ? 10.780 -7.362 -7.640 1.00 95.19 95 GLU A N 1
ATOM 782 C CA . GLU A 1 95 ? 10.956 -6.646 -8.900 1.00 95.19 95 GLU A CA 1
ATOM 783 C C . GLU A 1 95 ? 10.484 -7.536 -10.049 1.00 95.19 95 GLU A C 1
ATOM 785 O O . GLU A 1 95 ? 10.860 -8.704 -10.137 1.00 95.19 95 GLU A O 1
ATOM 790 N N . MET A 1 96 ? 9.647 -6.983 -10.923 1.00 94.50 96 MET A N 1
ATOM 791 C CA . MET A 1 96 ? 9.179 -7.650 -12.134 1.00 94.50 96 MET A CA 1
ATOM 792 C C . MET A 1 96 ? 9.186 -6.654 -13.288 1.00 94.50 96 MET A C 1
ATOM 794 O O . MET A 1 96 ? 8.795 -5.495 -13.141 1.00 94.50 96 MET A O 1
ATOM 798 N N . SER A 1 97 ? 9.605 -7.117 -14.455 1.00 91.56 97 SER A N 1
ATOM 799 C CA . SER A 1 97 ? 9.457 -6.405 -15.717 1.00 91.56 97 SER A CA 1
ATOM 800 C C . SER A 1 97 ? 7.997 -6.387 -16.178 1.00 91.56 97 SER A C 1
ATOM 802 O O . SER A 1 97 ? 7.174 -7.223 -15.800 1.00 91.56 97 SER A O 1
ATOM 804 N N . GLU A 1 98 ? 7.671 -5.451 -17.069 1.00 87.75 98 GLU A N 1
ATOM 805 C CA . GLU A 1 98 ? 6.340 -5.377 -17.674 1.00 87.75 98 GLU A CA 1
ATOM 806 C C . GLU A 1 98 ? 5.975 -6.664 -18.441 1.00 87.75 98 GLU A C 1
ATOM 808 O O . GLU A 1 98 ? 4.816 -7.078 -18.453 1.00 87.75 98 GLU A O 1
ATOM 813 N N . GLU A 1 99 ? 6.958 -7.330 -19.055 1.00 90.62 99 GLU A N 1
ATOM 814 C CA . GLU A 1 99 ? 6.757 -8.602 -19.754 1.00 90.62 99 GLU A CA 1
ATOM 815 C C . GLU A 1 99 ? 6.419 -9.743 -18.785 1.00 90.62 99 GLU A C 1
ATOM 817 O O . GLU A 1 99 ? 5.486 -10.506 -19.041 1.00 90.62 99 GLU A O 1
ATOM 822 N N . GLU A 1 100 ? 7.103 -9.829 -17.641 1.00 94.31 100 GLU A N 1
ATOM 823 C CA . GLU A 1 100 ? 6.780 -10.806 -16.593 1.00 94.31 100 GLU A CA 1
ATOM 824 C C . GLU A 1 100 ? 5.368 -10.582 -16.044 1.00 94.31 100 GLU A C 1
ATOM 826 O O . GLU A 1 100 ? 4.600 -11.534 -15.919 1.00 94.31 100 GLU A O 1
ATOM 8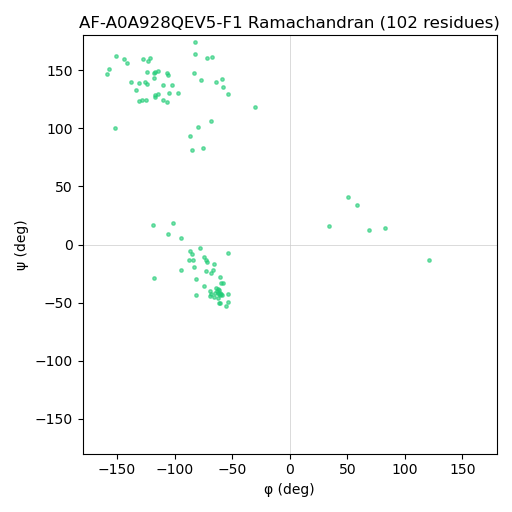31 N N . ILE A 1 101 ? 4.980 -9.324 -15.812 1.00 92.06 101 ILE A N 1
ATOM 832 C CA . ILE A 1 101 ? 3.627 -8.965 -15.359 1.00 92.06 101 ILE A CA 1
ATOM 833 C C . ILE A 1 101 ? 2.560 -9.360 -16.392 1.00 92.06 101 ILE A C 1
ATOM 835 O O . ILE A 1 101 ? 1.505 -9.900 -16.040 1.00 92.06 101 ILE A O 1
ATOM 839 N N . LYS A 1 102 ? 2.824 -9.140 -17.686 1.00 88.44 102 LYS A N 1
ATOM 840 C CA . LYS A 1 102 ? 1.914 -9.550 -18.770 1.00 88.44 102 LYS A CA 1
ATOM 841 C C . LYS A 1 102 ? 1.758 -11.071 -18.841 1.00 88.44 102 LYS A C 1
ATOM 843 O O . LYS A 1 102 ? 0.640 -11.546 -19.067 1.00 88.44 102 LYS A O 1
ATOM 848 N N . ASN A 1 103 ? 2.839 -11.811 -18.598 1.00 90.31 103 ASN A N 1
ATOM 849 C CA . ASN A 1 103 ? 2.898 -13.271 -18.695 1.00 90.31 103 ASN A CA 1
ATOM 850 C C . ASN A 1 103 ? 2.434 -14.028 -17.442 1.00 90.31 103 ASN A C 1
ATOM 852 O O . ASN A 1 103 ? 2.279 -15.247 -17.524 1.00 90.31 103 ASN A O 1
ATOM 856 N N . LEU A 1 104 ? 2.183 -13.342 -16.319 1.00 88.75 104 LEU A N 1
ATOM 857 C CA . LEU A 1 104 ? 1.556 -13.945 -15.135 1.00 88.75 104 LEU A CA 1
ATOM 858 C C . LEU A 1 104 ? 0.245 -14.626 -15.498 1.00 88.75 104 LEU A C 1
ATOM 860 O O . LEU A 1 104 ? 0.009 -15.769 -15.055 1.00 88.75 104 LEU A O 1
#

pLDDT: mean 88.07, std 10.97, range [46.62, 97.19]

Nearest PDB structures (foldseek):
  7pe4-assembly1_A-2  TM=3.040E-01  e=2.444E+00  Mycolicibacterium hassiacum DSM 44199
  9cjx-assembly1_A  TM=3.216E-01  e=7.518E+00  Desulfotomaculum sp.

Sequence (104 aa):
MPEGKYRIIKISKDALFQFIYESIIDNQECFFDVTDGTKIVTCFDINWDTGEFICVARNSYGENEHLQFDIDTRKLISKLQDTTETMFVDNRYIEMSEEEIKNL

Mean predicted aligned error: 5.25 Å